Protein AF-A0A4U8YXZ9-F1 (afdb_monomer)

Organism: Methylocella tundrae (NCBI:txid227605)

Secondary structure (DSSP, 8-state):
----SSGGGTTHHHHHHHHHHHHHH-TTS----EEE-TT--TTS-SEEE-S-HHHHHHHHHHHHHHHHHHHHTT-PPPPTTTT-TT-TTGGG-TT-TTHHHHHHHHHHHHHGGGGGHHHH-

Foldseek 3Di:
DDDALQVLNPCVVQLVVQVVCCVPVHVPDDDKGWAAQPPDDPPDDRIGIRPDSPVSNVLVVVLVVLQVVCVVVVQHDQDPCNLPPPPPCQVVPPVHNVVCVVCVVVSCVSSPCNNCSSVND

Structure (mmCIF, N/CA/C/O backbone):
data_AF-A0A4U8YXZ9-F1
#
_entry.id   AF-A0A4U8YXZ9-F1
#
loop_
_atom_site.group_PDB
_atom_site.id
_atom_site.type_symbol
_atom_site.label_atom_id
_atom_site.label_alt_id
_atom_site.label_comp_id
_atom_site.label_asym_id
_atom_site.label_entity_id
_atom_site.label_seq_id
_atom_site.pdbx_PDB_ins_code
_atom_site.Cartn_x
_atom_site.Cartn_y
_atom_site.Cartn_z
_atom_site.occupancy
_atom_site.B_iso_or_equiv
_atom_site.auth_seq_id
_atom_site.auth_comp_id
_atom_site.auth_asym_id
_atom_site.auth_atom_id
_atom_site.pdbx_PDB_model_num
ATOM 1 N N . MET A 1 1 ? -19.773 12.948 -2.423 1.00 32.66 1 MET A N 1
ATOM 2 C CA . MET A 1 1 ? -20.358 11.646 -2.042 1.00 32.66 1 MET A CA 1
ATOM 3 C C . MET A 1 1 ? -19.193 10.745 -1.693 1.00 32.66 1 MET A C 1
ATOM 5 O O . MET A 1 1 ? -18.222 10.745 -2.434 1.00 32.66 1 MET A O 1
ATOM 9 N N . ALA A 1 2 ? -19.226 10.180 -0.489 1.00 45.81 2 ALA A N 1
ATOM 10 C CA . ALA A 1 2 ? -18.093 9.544 0.167 1.00 45.81 2 ALA A CA 1
ATOM 11 C C . ALA A 1 2 ? -17.790 8.189 -0.474 1.00 45.81 2 ALA A C 1
ATOM 13 O O . ALA A 1 2 ? -18.563 7.252 -0.312 1.00 45.81 2 ALA A O 1
ATOM 14 N N . ASP A 1 3 ? -16.680 8.119 -1.194 1.00 51.25 3 ASP A N 1
ATOM 15 C CA . ASP A 1 3 ? -16.074 6.866 -1.626 1.00 51.25 3 ASP A CA 1
ATOM 16 C C . ASP A 1 3 ? -14.565 7.049 -1.602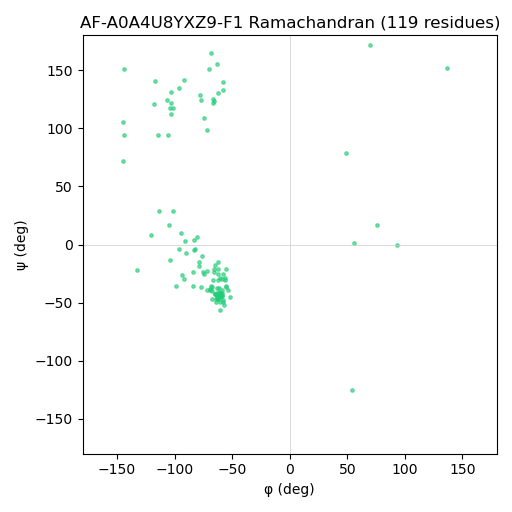 1.00 51.25 3 ASP A C 1
ATOM 18 O O . ASP A 1 3 ? -13.936 7.260 -2.633 1.00 51.25 3 ASP A O 1
ATOM 22 N N . VAL A 1 4 ? -13.977 7.107 -0.407 1.00 54.75 4 VAL A N 1
ATOM 23 C CA . VAL A 1 4 ? -12.538 6.896 -0.352 1.00 54.75 4 VAL A CA 1
ATOM 24 C C . VAL A 1 4 ? -12.147 6.167 0.921 1.00 54.75 4 VAL A C 1
ATOM 26 O O . VAL A 1 4 ? -12.152 6.746 2.006 1.00 54.75 4 VAL A O 1
ATOM 29 N N . ALA A 1 5 ? -11.815 4.885 0.776 1.00 63.34 5 ALA A N 1
ATOM 30 C CA . ALA A 1 5 ? -11.398 4.059 1.899 1.00 63.34 5 ALA A CA 1
ATOM 31 C C . ALA A 1 5 ? -9.898 4.210 2.227 1.00 63.34 5 ALA A C 1
ATOM 33 O O . ALA A 1 5 ? -9.537 3.962 3.374 1.00 63.34 5 ALA A O 1
ATOM 34 N N . ILE A 1 6 ? -9.025 4.637 1.285 1.00 69.31 6 ILE A N 1
ATOM 35 C CA . ILE A 1 6 ? -7.570 4.807 1.547 1.00 69.31 6 ILE A CA 1
ATOM 36 C C . ILE A 1 6 ? -6.915 6.150 1.073 1.00 69.31 6 ILE A C 1
ATOM 38 O O . ILE A 1 6 ? -5.949 6.587 1.699 1.00 69.31 6 ILE A O 1
ATOM 42 N N . ARG A 1 7 ? -7.490 6.886 0.102 1.00 73.00 7 ARG A N 1
ATOM 43 C CA . ARG A 1 7 ? -7.134 8.266 -0.367 1.00 73.00 7 ARG A CA 1
ATOM 44 C C . ARG A 1 7 ? -5.647 8.568 -0.673 1.00 73.00 7 ARG A C 1
ATOM 46 O O . ARG A 1 7 ? -5.000 9.262 0.097 1.00 73.00 7 ARG A O 1
ATOM 53 N N . GLY A 1 8 ? -5.075 8.187 -1.801 1.00 66.06 8 GLY A N 1
ATOM 54 C CA . GLY A 1 8 ? -3.616 8.248 -1.988 1.00 66.06 8 GLY A CA 1
ATOM 55 C C . GLY A 1 8 ? -2.752 7.497 -0.951 1.00 66.06 8 GLY A C 1
ATOM 56 O O . GLY A 1 8 ? -1.530 7.608 -1.016 1.00 66.06 8 GLY A O 1
ATOM 57 N N . GLY A 1 9 ? -3.323 6.804 0.043 1.00 72.50 9 GLY A N 1
ATOM 58 C CA . GLY A 1 9 ? -2.640 6.415 1.284 1.00 72.50 9 GLY A CA 1
ATOM 59 C C . GLY A 1 9 ? -2.794 7.392 2.462 1.00 72.50 9 GLY A C 1
ATOM 60 O O . GLY A 1 9 ? -2.297 7.083 3.547 1.00 72.50 9 GLY A O 1
ATOM 61 N N . ASP A 1 10 ? -3.503 8.518 2.311 1.00 74.31 10 ASP A N 1
ATOM 62 C CA . ASP A 1 10 ? -3.767 9.507 3.375 1.00 74.31 10 ASP A CA 1
ATOM 63 C C . ASP A 1 10 ? -4.445 8.864 4.602 1.00 74.31 10 ASP A C 1
ATOM 65 O O . ASP A 1 10 ? -4.257 9.306 5.737 1.00 74.31 10 ASP A O 1
ATOM 69 N N . GLU A 1 11 ? -5.235 7.806 4.391 1.00 80.06 11 GLU A N 1
ATOM 70 C CA . GLU A 1 11 ? -5.992 7.123 5.448 1.00 80.06 11 GLU A CA 1
ATOM 71 C C . GLU A 1 11 ? -5.296 5.882 6.017 1.00 80.06 11 GLU A C 1
ATOM 73 O O . GLU A 1 11 ? -5.774 5.274 6.984 1.00 80.06 11 GLU A O 1
ATOM 78 N N . LEU A 1 12 ? -4.139 5.514 5.457 1.00 86.88 12 LEU A N 1
ATOM 79 C CA . LEU A 1 12 ? -3.448 4.266 5.768 1.00 86.88 12 LEU A CA 1
ATOM 80 C C . LEU A 1 12 ? -3.107 4.152 7.258 1.00 86.88 12 LEU A C 1
ATOM 82 O O . LEU A 1 12 ? -3.330 3.109 7.873 1.00 86.88 12 LEU A O 1
ATOM 86 N N . GLN A 1 13 ? -2.616 5.234 7.866 1.00 89.12 13 GLN A N 1
ATOM 87 C CA . GLN A 1 13 ? -2.228 5.237 9.278 1.00 89.12 13 GLN A CA 1
ATOM 88 C C . GLN A 1 13 ? -3.415 4.927 10.203 1.00 89.12 13 GLN A C 1
ATOM 90 O O . GLN A 1 13 ? -3.298 4.103 11.111 1.00 89.12 13 GLN A O 1
ATOM 95 N N . ARG A 1 14 ? -4.569 5.566 9.970 1.00 90.12 14 ARG A N 1
ATOM 96 C CA . ARG A 1 14 ? -5.777 5.374 10.788 1.00 90.12 14 ARG A CA 1
ATOM 97 C C . ARG A 1 14 ? -6.311 3.953 10.684 1.00 90.12 14 ARG A C 1
ATOM 99 O O . ARG A 1 14 ? -6.656 3.354 11.701 1.00 90.12 14 ARG A O 1
ATOM 106 N N . CYS A 1 15 ? -6.329 3.424 9.464 1.00 90.00 15 CYS A N 1
ATOM 107 C CA . CYS A 1 15 ? -6.710 2.050 9.172 1.00 90.00 15 CYS A CA 1
ATOM 108 C C . CYS A 1 15 ? -5.814 1.052 9.934 1.00 90.00 15 CYS A C 1
ATOM 110 O O . CYS A 1 15 ? -6.310 0.199 10.672 1.00 90.00 15 CYS A O 1
ATOM 112 N N . LEU A 1 16 ? -4.489 1.228 9.868 1.00 92.12 16 LEU A N 1
ATOM 113 C CA . LEU A 1 16 ? -3.525 0.366 10.563 1.00 92.12 16 LEU A CA 1
ATOM 114 C C . LEU A 1 16 ? -3.656 0.414 12.090 1.00 92.12 16 LEU A C 1
ATOM 116 O O . LEU A 1 16 ? -3.526 -0.617 12.752 1.00 92.12 16 LEU A O 1
ATOM 120 N N . TYR A 1 17 ? -3.942 1.578 12.673 1.00 93.38 17 TYR A N 1
ATOM 121 C CA . TYR A 1 17 ? -4.183 1.653 14.115 1.00 93.38 17 TYR A CA 1
ATOM 122 C C . TYR A 1 17 ? -5.487 0.982 14.528 1.00 93.38 17 TYR A C 1
ATOM 124 O O . TYR A 1 17 ? -5.508 0.297 15.550 1.00 93.38 17 TYR A O 1
ATOM 132 N N . ALA A 1 18 ? -6.548 1.102 13.730 1.00 92.56 18 ALA A N 1
ATOM 133 C CA . ALA A 1 18 ? -7.778 0.374 14.006 1.00 92.56 18 ALA A CA 1
ATOM 134 C C . ALA A 1 18 ? -7.567 -1.148 13.958 1.00 92.56 18 ALA A C 1
ATOM 136 O O . ALA A 1 18 ? -8.044 -1.862 14.843 1.00 92.56 18 ALA A O 1
ATOM 137 N N . PHE A 1 19 ? -6.781 -1.635 12.991 1.00 93.12 19 PHE A N 1
ATOM 138 C CA . PHE A 1 19 ? -6.356 -3.035 12.942 1.00 93.12 19 PHE A CA 1
ATOM 139 C C . PHE A 1 19 ? -5.604 -3.462 14.205 1.00 93.12 19 PHE A C 1
ATOM 141 O O . PHE A 1 19 ? -5.919 -4.498 14.794 1.00 93.12 19 PHE A O 1
ATOM 148 N N . ALA A 1 20 ? -4.626 -2.664 14.643 1.00 95.12 20 ALA A N 1
ATOM 149 C CA . ALA A 1 20 ? -3.840 -2.965 15.835 1.00 95.12 20 ALA A CA 1
ATOM 150 C C . ALA A 1 20 ? -4.729 -3.063 17.085 1.00 95.12 20 ALA A C 1
ATOM 152 O O . ALA A 1 20 ? -4.601 -4.010 17.857 1.00 95.12 20 ALA A O 1
ATOM 153 N N . VAL A 1 21 ? -5.676 -2.136 17.251 1.00 94.75 21 VAL A N 1
ATOM 154 C CA . VAL A 1 21 ? -6.633 -2.134 18.368 1.00 94.75 21 VAL A CA 1
ATOM 155 C C . VAL A 1 21 ? -7.487 -3.405 18.370 1.00 94.75 21 VAL A C 1
ATOM 157 O O . VAL A 1 21 ? -7.547 -4.089 19.392 1.00 94.75 21 VAL A O 1
ATOM 160 N N . LYS A 1 22 ? -8.078 -3.776 17.225 1.00 93.94 22 LYS A N 1
ATOM 161 C CA . LYS A 1 22 ? -8.859 -5.021 17.095 1.00 93.94 22 LYS A CA 1
ATOM 162 C C . LYS A 1 22 ? -8.012 -6.271 17.351 1.00 93.94 22 LYS A C 1
ATOM 164 O O . LYS A 1 22 ? -8.483 -7.215 17.974 1.00 93.94 22 LYS A O 1
ATOM 169 N N . THR A 1 23 ? -6.751 -6.271 16.919 1.00 94.50 23 THR A N 1
ATOM 170 C CA . THR A 1 23 ? -5.832 -7.405 17.119 1.00 94.50 23 THR A CA 1
ATOM 171 C C . THR A 1 23 ? -5.436 -7.576 18.586 1.00 94.50 23 THR A C 1
ATOM 173 O O . THR A 1 23 ? -5.317 -8.701 19.062 1.00 94.50 23 THR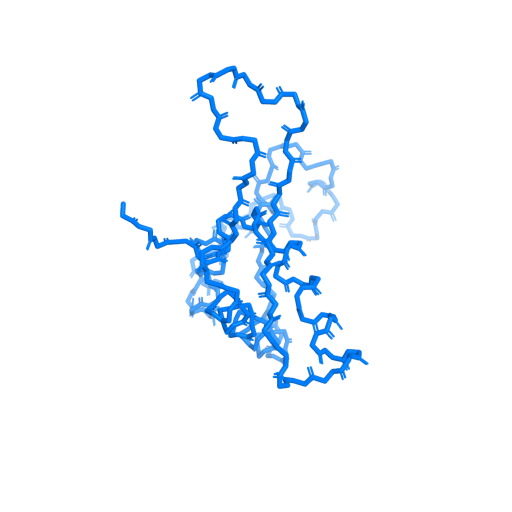 A O 1
ATOM 176 N N . LEU A 1 24 ? -5.221 -6.473 19.307 1.00 96.38 24 LEU A N 1
ATOM 177 C CA . LEU A 1 24 ? -4.734 -6.502 20.688 1.00 96.38 24 LEU A CA 1
ATOM 178 C C . LEU A 1 24 ? -5.847 -6.707 21.720 1.00 96.38 24 LEU A C 1
ATOM 180 O O . LEU A 1 24 ? -5.612 -7.348 22.740 1.00 96.38 24 LEU A O 1
ATOM 184 N N . ILE A 1 25 ? -7.032 -6.142 21.486 1.00 95.12 25 ILE A N 1
ATOM 185 C CA . ILE A 1 25 ? -8.142 -6.171 22.452 1.00 95.12 25 ILE A CA 1
ATOM 186 C C . ILE A 1 25 ? -9.146 -7.281 22.115 1.00 95.12 25 ILE A C 1
ATOM 188 O O . ILE A 1 25 ? -9.703 -7.901 23.018 1.00 95.12 25 ILE A O 1
ATOM 192 N N . GLY A 1 26 ? -9.368 -7.544 20.829 1.00 92.00 26 GLY A N 1
ATOM 193 C CA . GLY A 1 26 ? -10.322 -8.533 20.339 1.00 92.00 26 GLY A CA 1
ATOM 194 C C . GLY A 1 26 ? -11.134 -8.005 19.150 1.00 92.00 26 GLY A C 1
ATOM 195 O O . GLY A 1 26 ? -11.351 -6.797 19.040 1.00 92.00 26 GLY A O 1
ATOM 196 N N . PRO A 1 27 ? -11.600 -8.887 18.250 1.00 88.50 27 PRO A N 1
ATOM 197 C CA . PRO A 1 27 ? -12.256 -8.487 17.003 1.00 88.50 27 PRO A CA 1
ATOM 198 C C . PRO A 1 27 ? -13.665 -7.907 17.197 1.00 88.50 27 PRO A C 1
ATOM 200 O O . PRO A 1 27 ? -14.122 -7.147 16.346 1.00 88.50 27 PRO A O 1
ATOM 203 N N . ASP A 1 28 ? -14.331 -8.222 18.310 1.00 90.44 28 ASP A N 1
ATOM 204 C CA . ASP A 1 28 ? -15.742 -7.884 18.555 1.00 90.44 28 ASP A CA 1
ATOM 205 C C . ASP A 1 28 ? -15.968 -6.437 19.032 1.00 90.44 28 ASP A C 1
ATOM 207 O O . ASP A 1 28 ? -17.081 -6.052 19.395 1.00 90.44 28 ASP A O 1
ATOM 211 N N . ILE A 1 29 ? -14.921 -5.610 19.044 1.00 92.19 29 ILE A N 1
ATOM 212 C CA . ILE A 1 29 ? -15.014 -4.206 19.442 1.00 92.19 29 ILE A CA 1
ATOM 213 C C . ILE A 1 29 ? -15.275 -3.300 18.237 1.00 92.19 29 ILE A C 1
ATOM 215 O O . ILE A 1 29 ? -14.685 -3.440 17.160 1.00 92.19 29 ILE A O 1
ATOM 219 N N . LYS A 1 30 ? -16.116 -2.285 18.449 1.00 91.69 30 LYS A N 1
ATOM 220 C CA . LYS A 1 30 ? -16.263 -1.176 17.506 1.00 91.69 30 LYS A CA 1
ATOM 221 C C . LYS A 1 30 ? -15.090 -0.213 17.677 1.00 91.69 30 LYS A C 1
ATOM 223 O O . LYS A 1 30 ? -14.823 0.238 18.788 1.00 91.69 30 LYS A O 1
ATOM 228 N N . VAL A 1 31 ? -14.419 0.121 16.576 1.00 92.25 31 VAL A N 1
ATOM 229 C CA . VAL A 1 31 ? -13.324 1.098 16.557 1.00 92.25 31 VAL A CA 1
ATOM 230 C C . VAL A 1 31 ? -13.713 2.258 15.658 1.00 92.25 31 VAL A C 1
ATOM 232 O O . VAL A 1 31 ? -13.945 2.062 14.470 1.00 92.25 31 VAL A O 1
ATOM 235 N N . ASP A 1 32 ? -13.741 3.460 16.225 1.00 91.19 32 ASP A N 1
ATOM 236 C CA . ASP A 1 32 ? -13.920 4.703 15.482 1.00 91.19 32 ASP A CA 1
ATOM 237 C C . ASP A 1 32 ? -12.557 5.408 15.386 1.00 91.19 32 ASP A C 1
ATOM 239 O O . ASP A 1 32 ? -11.956 5.766 16.400 1.00 91.19 32 ASP A O 1
ATOM 243 N N . ALA A 1 33 ? -12.042 5.585 14.167 1.00 90.62 33 ALA A N 1
ATOM 244 C CA . ALA A 1 33 ? -10.757 6.240 13.926 1.00 90.62 33 ALA A CA 1
ATOM 245 C C . ALA A 1 33 ? -10.973 7.673 13.426 1.00 90.62 33 ALA A C 1
ATOM 247 O O . ALA A 1 33 ? -11.730 7.897 12.486 1.00 90.62 33 ALA A O 1
ATOM 248 N N . ALA A 1 34 ? -10.289 8.659 14.006 1.00 89.75 34 ALA A N 1
ATOM 249 C CA . ALA A 1 34 ? -10.440 10.061 13.620 1.00 89.75 34 ALA A CA 1
ATOM 250 C C . ALA A 1 34 ? -9.117 10.825 13.703 1.00 89.75 34 ALA A C 1
ATOM 252 O O . ALA A 1 34 ? -8.258 10.507 14.524 1.00 89.75 34 ALA A O 1
ATOM 253 N N . LEU A 1 35 ? -8.976 11.850 12.863 1.00 89.38 35 LEU A N 1
ATOM 254 C CA . LEU A 1 35 ? -7.937 12.866 13.012 1.00 89.38 35 LEU A CA 1
ATOM 255 C C . LEU A 1 35 ? -8.520 14.062 13.753 1.00 89.38 35 LEU A C 1
ATOM 257 O O . LEU A 1 35 ? -9.613 14.526 13.432 1.00 89.38 35 LEU A O 1
ATOM 261 N N . LEU A 1 36 ? -7.771 14.559 14.729 1.00 90.31 36 LEU A N 1
ATOM 262 C CA . LEU A 1 36 ? -8.057 15.815 15.402 1.00 90.31 36 LEU A CA 1
ATOM 263 C C . LEU A 1 36 ? -7.048 16.852 14.914 1.00 90.31 36 LEU A C 1
ATOM 265 O O . LEU A 1 36 ? -5.844 16.640 15.038 1.00 90.31 36 LEU A O 1
ATOM 269 N N . TYR A 1 37 ? -7.542 17.970 14.393 1.00 89.94 37 TYR A N 1
ATOM 270 C CA . TYR A 1 37 ? -6.763 19.128 13.971 1.00 89.94 37 TYR A CA 1
ATOM 271 C C . TYR A 1 37 ? -6.953 20.252 14.996 1.00 89.94 37 TYR A C 1
ATOM 273 O O . TYR A 1 37 ? -7.901 21.030 14.882 1.00 89.94 37 TYR A O 1
ATOM 281 N N . PRO A 1 38 ? -6.061 20.388 15.998 1.00 89.94 38 PRO A N 1
ATOM 282 C CA . PRO A 1 38 ? -6.264 21.333 17.101 1.00 89.94 38 PRO A CA 1
ATOM 283 C C . PRO A 1 38 ? -6.253 22.803 16.666 1.00 89.94 38 PRO A C 1
ATOM 285 O O . PRO A 1 38 ? -6.695 23.668 17.410 1.00 89.94 38 PRO A O 1
ATOM 288 N N . ARG A 1 39 ? -5.715 23.088 15.475 1.00 92.88 39 ARG A N 1
ATOM 289 C CA . ARG A 1 39 ? -5.631 24.425 14.870 1.00 92.88 39 ARG A CA 1
ATOM 290 C C . ARG A 1 39 ? -6.500 24.553 13.617 1.00 92.88 39 ARG A C 1
ATOM 292 O O . ARG A 1 39 ? -6.131 25.273 12.693 1.00 92.88 39 ARG A O 1
ATOM 299 N N . ALA A 1 40 ? -7.596 23.800 13.533 1.00 89.25 40 ALA A N 1
ATOM 300 C CA . ALA A 1 40 ? -8.553 23.990 12.449 1.00 89.25 40 ALA A CA 1
ATOM 301 C C . ALA A 1 40 ? -9.075 25.438 12.461 1.00 89.25 40 ALA A C 1
ATOM 303 O O . ALA A 1 40 ? -9.295 26.013 13.527 1.00 89.25 40 ALA A O 1
ATOM 304 N N . ALA A 1 41 ? -9.226 26.027 11.274 1.00 88.81 41 ALA A N 1
ATOM 305 C CA . ALA A 1 41 ? -9.866 27.329 11.123 1.00 88.81 41 ALA A CA 1
ATOM 306 C C . ALA A 1 41 ? -11.339 27.251 11.569 1.00 88.81 41 ALA A C 1
ATOM 308 O O . ALA A 1 41 ? -11.925 26.170 11.542 1.00 88.81 41 ALA A O 1
ATOM 309 N N . GLU A 1 42 ? -11.932 28.378 11.977 1.00 84.38 42 GLU A N 1
ATOM 310 C CA . GLU A 1 42 ? -13.299 28.417 12.534 1.00 84.38 42 GLU A CA 1
ATOM 311 C C . GLU A 1 42 ? -14.370 27.863 11.578 1.00 84.38 42 GLU A C 1
ATOM 313 O O . GLU A 1 42 ? -15.400 27.362 12.022 1.00 84.38 42 GLU A O 1
ATOM 318 N N . ASP A 1 43 ? -14.116 27.903 10.268 1.00 87.69 43 ASP A N 1
ATOM 319 C CA . ASP A 1 43 ? -14.988 27.380 9.214 1.00 87.69 43 ASP A CA 1
ATOM 320 C C . ASP A 1 43 ? -14.837 25.866 8.968 1.00 87.69 43 ASP A C 1
ATOM 322 O O . ASP A 1 43 ? -15.574 25.296 8.160 1.00 87.69 43 ASP A O 1
ATOM 326 N N . LYS A 1 44 ? -13.894 25.191 9.640 1.00 84.69 44 LYS A N 1
ATOM 327 C CA . LYS A 1 44 ? -13.588 23.769 9.427 1.00 84.69 44 LYS A CA 1
ATOM 328 C C . LYS A 1 44 ? -13.860 22.927 10.666 1.00 84.69 44 LYS A C 1
ATOM 330 O O . LYS A 1 44 ? -13.518 23.288 11.787 1.00 84.69 44 LYS A O 1
ATOM 335 N N . GLN A 1 45 ? -14.395 21.726 10.443 1.00 85.12 45 GLN A N 1
ATOM 336 C CA . GLN A 1 45 ? -14.570 20.736 11.502 1.00 85.12 45 GLN A CA 1
ATOM 337 C C . GLN A 1 45 ? -13.189 20.256 12.004 1.00 85.12 45 GLN A C 1
ATOM 339 O O . GLN A 1 45 ? -12.419 19.717 11.207 1.00 85.12 45 GLN A O 1
ATOM 344 N N . PRO A 1 46 ? -12.860 20.396 13.304 1.00 88.69 46 PRO A N 1
ATOM 345 C CA . PRO A 1 46 ? -11.558 19.989 13.838 1.00 88.69 46 PRO A CA 1
ATOM 346 C C . PRO A 1 46 ? -11.413 18.470 13.967 1.00 88.69 46 PRO A C 1
ATOM 348 O O . PRO A 1 46 ? -10.298 17.960 13.950 1.00 88.69 46 PRO A O 1
ATOM 351 N N . LEU A 1 47 ? -12.525 17.745 14.110 1.00 89.88 47 LEU A N 1
ATOM 352 C CA . LEU A 1 47 ? -12.551 16.288 14.179 1.00 89.88 47 LEU A CA 1
ATOM 353 C C . LEU A 1 47 ? -12.990 15.718 12.830 1.00 89.88 47 LEU A C 1
ATOM 355 O O . LEU A 1 47 ? -14.119 15.938 12.394 1.00 89.88 47 LEU A O 1
ATOM 359 N N . CYS A 1 48 ? -12.111 14.954 12.194 1.00 87.62 48 CYS A N 1
ATOM 360 C CA . CYS A 1 48 ? -12.355 14.317 10.907 1.00 87.62 48 CYS A CA 1
ATOM 361 C C . CYS A 1 48 ? -12.368 12.794 11.097 1.00 87.62 48 CYS A C 1
ATOM 363 O O . CYS A 1 48 ? -11.295 12.188 11.097 1.00 87.62 48 CYS A O 1
ATOM 365 N N . PRO A 1 49 ? -13.532 12.152 11.294 1.00 87.75 49 PRO A N 1
ATOM 366 C CA . PRO A 1 49 ? -13.622 10.697 11.402 1.00 87.75 49 PRO A CA 1
ATOM 367 C C . PRO A 1 49 ? -13.355 10.008 10.057 1.00 87.75 49 PRO A C 1
ATOM 369 O O . PRO A 1 49 ? -13.623 10.570 8.996 1.00 87.75 49 PRO A O 1
ATOM 372 N N . LEU A 1 50 ? -12.822 8.787 10.108 1.00 87.88 50 LEU A N 1
ATOM 373 C CA . LEU A 1 50 ? -12.800 7.863 8.978 1.00 87.88 50 LEU A CA 1
ATOM 374 C C . LEU A 1 50 ? -14.202 7.260 8.855 1.00 87.88 50 LEU A C 1
ATOM 376 O O . LEU A 1 50 ? -14.727 6.722 9.827 1.00 87.88 50 LEU A O 1
ATOM 380 N N . SER A 1 51 ? -14.821 7.393 7.683 1.00 85.06 51 SER A N 1
ATOM 381 C CA . SER A 1 51 ? -16.231 7.038 7.485 1.00 85.06 51 SER A CA 1
ATOM 382 C C . SER A 1 51 ? -16.501 5.538 7.566 1.00 85.06 51 SER A C 1
ATOM 384 O O . SER A 1 51 ? -17.557 5.148 8.052 1.00 85.06 51 SER A O 1
ATOM 386 N N . ASP A 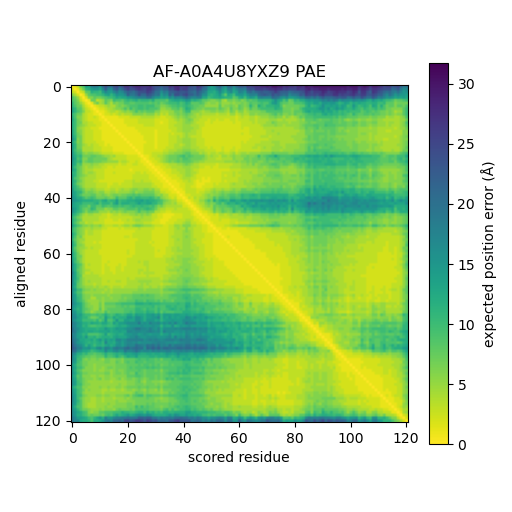1 52 ? -15.565 4.716 7.090 1.00 87.25 52 ASP A N 1
ATOM 387 C CA . ASP A 1 52 ? -15.689 3.260 7.080 1.00 87.25 52 ASP A CA 1
ATOM 388 C C . ASP A 1 52 ? -14.333 2.601 7.357 1.00 87.25 52 ASP A C 1
ATOM 390 O O . ASP A 1 52 ? -13.499 2.416 6.470 1.00 87.25 52 ASP A O 1
ATOM 394 N N . VAL A 1 53 ? -14.104 2.280 8.629 1.00 88.44 53 VAL A N 1
ATOM 395 C CA . VAL A 1 53 ? -12.873 1.632 9.094 1.00 88.44 53 VAL A CA 1
ATOM 396 C C . VAL A 1 53 ? -12.762 0.203 8.552 1.00 88.44 53 VAL A C 1
ATOM 398 O O . VAL A 1 53 ? -11.678 -0.223 8.157 1.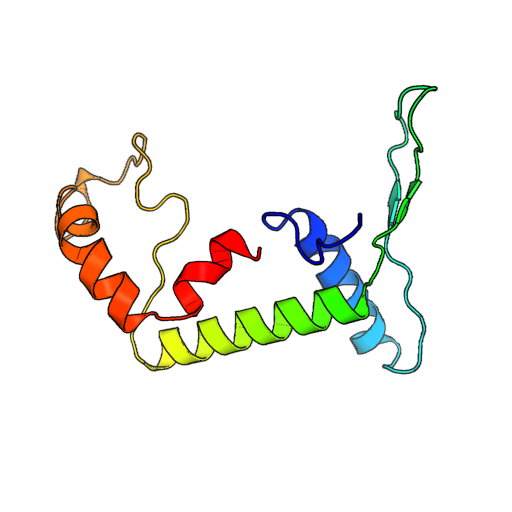00 88.44 53 VAL A O 1
ATOM 401 N N . ASP A 1 54 ? -13.870 -0.537 8.512 1.00 87.62 54 ASP A N 1
ATOM 402 C CA . ASP A 1 54 ? -13.876 -1.947 8.113 1.00 87.62 54 ASP A CA 1
ATOM 403 C C . ASP A 1 54 ? -13.759 -2.114 6.594 1.00 87.62 54 ASP A C 1
ATOM 405 O O . ASP A 1 54 ? -13.035 -2.997 6.118 1.00 87.62 54 ASP A O 1
ATOM 409 N N . GLY A 1 55 ? -14.380 -1.220 5.823 1.00 87.75 55 GLY A N 1
ATOM 410 C CA . GLY A 1 55 ? -14.164 -1.113 4.382 1.00 87.75 55 GLY A CA 1
ATOM 411 C C . GLY A 1 55 ? -12.718 -0.755 4.042 1.00 87.75 55 GLY A C 1
ATOM 412 O O . GLY A 1 55 ? -12.101 -1.430 3.214 1.00 87.75 55 GLY A O 1
ATOM 413 N N . ALA A 1 56 ? -12.130 0.226 4.738 1.00 87.25 56 ALA A N 1
ATOM 414 C CA . ALA A 1 56 ? -10.720 0.591 4.568 1.00 87.25 56 ALA A CA 1
ATOM 415 C C . ALA A 1 56 ? -9.773 -0.585 4.863 1.00 87.25 56 ALA A C 1
ATOM 417 O O . ALA A 1 56 ? -8.826 -0.827 4.111 1.00 87.25 56 ALA A O 1
ATOM 418 N N . LEU A 1 57 ? -10.045 -1.357 5.920 1.00 88.38 57 LEU A N 1
ATOM 419 C CA . LEU A 1 57 ? -9.278 -2.559 6.256 1.00 88.38 57 LEU A CA 1
ATOM 420 C C . LEU A 1 57 ? -9.410 -3.649 5.196 1.00 88.38 57 LEU A C 1
ATOM 422 O O . LEU A 1 57 ? -8.415 -4.269 4.818 1.00 88.38 57 LEU A O 1
ATOM 426 N N . SER A 1 58 ? -10.624 -3.857 4.691 1.00 88.94 58 SER A N 1
ATOM 427 C CA . SER A 1 58 ? -10.898 -4.836 3.637 1.00 88.94 58 SER A CA 1
ATOM 428 C C . SER A 1 58 ? -10.161 -4.480 2.343 1.00 88.94 58 SER A C 1
ATOM 430 O O . SER A 1 58 ? -9.526 -5.342 1.731 1.00 88.94 58 SER A O 1
ATOM 432 N N . GLN A 1 59 ? -10.171 -3.200 1.960 1.00 87.00 59 GLN A N 1
ATOM 433 C CA . GLN A 1 59 ? -9.444 -2.704 0.792 1.00 87.00 59 GLN A CA 1
ATOM 434 C C . GLN A 1 59 ? -7.925 -2.841 0.966 1.00 87.00 59 GLN A C 1
ATOM 436 O O . GLN A 1 59 ? -7.239 -3.291 0.045 1.00 87.00 59 GLN A O 1
ATOM 441 N N . LEU A 1 60 ? -7.398 -2.525 2.153 1.00 88.81 60 LEU A N 1
ATOM 442 C CA . LEU A 1 60 ? -5.975 -2.674 2.456 1.00 88.81 60 LEU A CA 1
ATOM 443 C C . LEU A 1 60 ? -5.537 -4.142 2.392 1.00 88.81 60 LEU A C 1
ATOM 445 O O . LEU A 1 60 ? -4.522 -4.457 1.771 1.00 88.81 60 LEU A O 1
ATOM 449 N N . ALA A 1 61 ? -6.311 -5.051 2.988 1.00 90.50 61 ALA A N 1
ATOM 450 C CA . ALA A 1 61 ? -6.030 -6.484 2.956 1.00 90.50 61 ALA A CA 1
ATOM 451 C C . ALA A 1 61 ? -6.024 -7.032 1.518 1.00 90.50 61 ALA A C 1
ATOM 453 O O . ALA A 1 61 ? -5.127 -7.796 1.154 1.00 90.50 61 ALA A O 1
ATOM 454 N N . ALA A 1 62 ? -6.971 -6.599 0.679 1.00 89.44 62 ALA A N 1
ATOM 455 C CA . ALA A 1 62 ? -7.007 -6.961 -0.736 1.00 89.44 62 ALA A CA 1
ATOM 456 C C . ALA A 1 62 ? -5.769 -6.451 -1.496 1.00 89.44 62 ALA A C 1
ATOM 458 O O . ALA A 1 62 ? -5.149 -7.212 -2.244 1.00 89.44 62 ALA A O 1
ATOM 459 N N . ALA A 1 63 ? -5.364 -5.197 -1.266 1.00 87.69 63 ALA A N 1
ATOM 460 C CA . ALA A 1 63 ? -4.166 -4.617 -1.874 1.00 87.69 63 ALA A CA 1
ATOM 461 C C . ALA A 1 63 ? -2.885 -5.361 -1.452 1.00 87.69 63 ALA A C 1
ATOM 463 O O . ALA A 1 63 ? -2.060 -5.695 -2.304 1.00 87.69 63 ALA A O 1
ATOM 464 N N . ILE A 1 64 ? -2.745 -5.696 -0.164 1.00 90.69 64 ILE A N 1
ATOM 465 C CA . ILE A 1 64 ? -1.625 -6.501 0.353 1.00 90.69 64 ILE A CA 1
ATOM 466 C C . ILE A 1 64 ? -1.629 -7.903 -0.269 1.00 90.69 64 ILE A C 1
ATOM 468 O O . ILE A 1 64 ? -0.574 -8.396 -0.668 1.00 90.69 64 ILE A O 1
ATOM 472 N N . GLY A 1 65 ? -2.797 -8.539 -0.401 1.00 92.75 65 GLY A N 1
ATOM 473 C C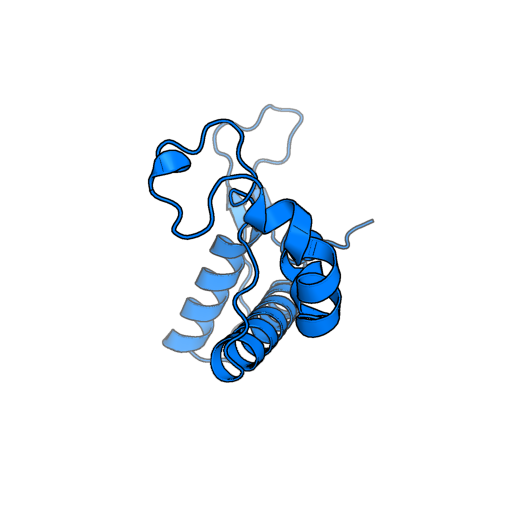A . GLY A 1 65 ? -2.936 -9.844 -1.052 1.00 92.75 65 GLY A CA 1
ATOM 474 C C . GLY A 1 65 ? -2.471 -9.827 -2.513 1.00 92.75 65 GLY A C 1
ATOM 475 O O . GLY A 1 65 ? -1.702 -10.698 -2.924 1.00 92.75 65 GLY A O 1
ATOM 476 N N . LEU A 1 66 ? -2.868 -8.801 -3.275 1.00 91.38 66 LEU A N 1
ATOM 477 C CA . LEU A 1 66 ? -2.410 -8.587 -4.653 1.00 91.38 66 LEU A CA 1
ATOM 478 C C . LEU A 1 66 ? -0.901 -8.332 -4.727 1.00 91.38 66 LEU A C 1
ATOM 480 O O . LEU A 1 66 ? -0.225 -8.902 -5.587 1.00 91.38 66 LEU A O 1
ATOM 484 N N . ALA A 1 67 ? -0.362 -7.501 -3.833 1.00 90.56 67 ALA A N 1
ATOM 485 C CA . ALA A 1 67 ? 1.069 -7.218 -3.774 1.00 90.56 67 ALA A CA 1
ATOM 486 C C . ALA A 1 67 ? 1.877 -8.488 -3.465 1.00 90.56 67 ALA A C 1
ATOM 488 O O . ALA A 1 67 ? 2.835 -8.793 -4.175 1.00 90.56 67 ALA A O 1
ATOM 489 N N . ARG A 1 68 ? 1.446 -9.274 -2.469 1.00 93.94 68 ARG A N 1
ATOM 490 C CA . ARG A 1 68 ? 2.058 -10.559 -2.106 1.00 93.94 68 ARG A CA 1
ATOM 491 C C . ARG A 1 68 ? 2.086 -11.516 -3.294 1.00 93.94 68 ARG A C 1
ATOM 493 O O . ARG A 1 68 ? 3.152 -12.024 -3.619 1.00 93.94 68 ARG A O 1
ATOM 500 N N . ALA A 1 69 ? 0.947 -11.731 -3.955 1.00 93.62 69 ALA A N 1
ATOM 501 C CA . ALA A 1 69 ? 0.858 -12.650 -5.090 1.00 93.62 69 ALA A CA 1
ATOM 502 C C . ALA A 1 69 ? 1.800 -12.256 -6.242 1.00 93.62 69 ALA A C 1
ATOM 504 O O . ALA A 1 69 ? 2.435 -13.119 -6.844 1.00 93.62 69 ALA A O 1
ATOM 505 N N . ASN A 1 70 ? 1.934 -10.955 -6.523 1.00 93.62 70 ASN A N 1
ATOM 506 C CA . ASN A 1 70 ? 2.862 -10.469 -7.543 1.00 93.62 70 ASN A CA 1
ATOM 507 C C . ASN A 1 70 ? 4.324 -10.678 -7.141 1.00 93.62 70 ASN A C 1
ATOM 509 O O . ASN A 1 70 ? 5.094 -11.216 -7.935 1.00 93.62 70 ASN A O 1
ATOM 513 N N . ILE A 1 71 ? 4.696 -10.323 -5.909 1.00 93.50 71 ILE A N 1
ATOM 514 C CA . ILE A 1 71 ? 6.069 -10.504 -5.417 1.00 93.50 71 ILE A CA 1
ATOM 515 C C . ILE A 1 71 ? 6.456 -11.989 -5.435 1.00 93.50 71 ILE A C 1
ATOM 517 O O . ILE A 1 71 ? 7.549 -12.325 -5.888 1.00 93.50 71 ILE A O 1
ATOM 521 N N . GLU A 1 72 ? 5.553 -12.885 -5.026 1.00 95.50 72 GLU A N 1
ATOM 522 C CA . GLU A 1 72 ? 5.757 -14.341 -5.092 1.00 95.50 72 GLU A CA 1
ATOM 523 C C . GLU A 1 72 ? 5.936 -14.851 -6.531 1.00 95.50 72 GLU A C 1
ATOM 525 O O . GLU A 1 72 ? 6.684 -15.799 -6.759 1.00 95.50 72 GLU A O 1
ATOM 530 N N . ALA A 1 73 ? 5.318 -14.191 -7.514 1.00 93.81 73 ALA A N 1
ATOM 531 C CA . ALA A 1 73 ? 5.505 -14.468 -8.938 1.00 93.81 73 ALA A CA 1
ATOM 532 C C . ALA A 1 73 ? 6.752 -13.790 -9.549 1.00 93.81 73 ALA A C 1
ATOM 534 O O . ALA A 1 73 ? 6.970 -13.879 -10.759 1.00 93.81 73 ALA A O 1
ATOM 535 N N . GLY A 1 74 ? 7.569 -13.098 -8.746 1.00 93.56 74 GLY A N 1
ATOM 536 C CA . GLY A 1 74 ? 8.739 -12.347 -9.214 1.00 93.56 74 GLY A CA 1
ATOM 537 C C . GLY A 1 74 ? 8.395 -11.023 -9.907 1.00 93.56 74 GLY A C 1
ATOM 538 O O . GLY A 1 74 ? 9.227 -10.462 -10.621 1.00 93.56 74 GLY A O 1
ATOM 539 N N . LEU A 1 75 ? 7.175 -10.519 -9.718 1.00 91.88 75 LEU A N 1
ATOM 540 C CA . LEU A 1 75 ? 6.693 -9.261 -10.272 1.00 91.88 75 LEU A CA 1
ATOM 541 C C . LEU A 1 75 ? 6.684 -8.192 -9.176 1.00 91.88 75 LEU A C 1
ATOM 543 O O . LEU A 1 75 ? 5.897 -8.244 -8.235 1.00 91.88 75 LEU A O 1
ATOM 547 N N . ALA A 1 76 ? 7.548 -7.190 -9.312 1.00 88.94 76 ALA A N 1
ATOM 548 C CA . ALA A 1 76 ? 7.542 -6.019 -8.443 1.00 88.94 76 ALA A CA 1
ATOM 549 C C . ALA A 1 76 ? 6.908 -4.835 -9.180 1.00 88.94 76 ALA A C 1
ATOM 551 O O . ALA A 1 76 ? 7.382 -4.433 -10.246 1.00 88.9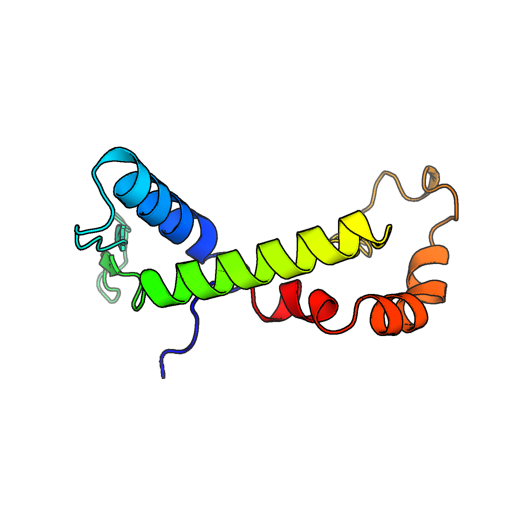4 76 ALA A O 1
ATOM 552 N N . LEU A 1 77 ? 5.835 -4.279 -8.611 1.00 88.00 77 LEU A N 1
ATOM 553 C CA . LEU A 1 77 ? 5.209 -3.056 -9.109 1.00 88.00 77 LEU A CA 1
ATOM 554 C C . LEU A 1 77 ? 6.183 -1.880 -8.912 1.00 88.00 77 LEU A C 1
ATOM 556 O O . LEU A 1 77 ? 6.619 -1.653 -7.780 1.00 88.00 77 LEU A O 1
ATOM 560 N N . PRO A 1 78 ? 6.526 -1.116 -9.965 1.00 86.06 78 PRO A N 1
ATOM 561 C CA . PRO A 1 78 ? 7.301 0.106 -9.800 1.00 86.06 78 PRO A CA 1
ATOM 562 C C . PRO A 1 78 ? 6.579 1.079 -8.860 1.00 86.06 78 PRO A C 1
ATOM 564 O O . PRO A 1 78 ? 5.376 1.310 -9.000 1.00 86.06 78 PRO A O 1
ATOM 567 N N . GLY A 1 79 ? 7.313 1.636 -7.896 1.00 82.00 79 GLY A N 1
ATOM 568 C CA . GLY A 1 79 ? 6.777 2.648 -6.985 1.00 82.00 79 GLY A CA 1
ATOM 569 C C . GLY A 1 79 ? 6.476 3.971 -7.694 1.00 82.00 79 GLY A C 1
ATOM 570 O O . GLY A 1 79 ? 6.991 4.231 -8.781 1.00 82.00 79 GLY A O 1
ATOM 571 N N . ILE A 1 80 ? 5.699 4.841 -7.046 1.00 78.88 80 ILE A N 1
ATOM 572 C CA . ILE A 1 80 ? 5.307 6.159 -7.584 1.00 78.88 80 ILE A CA 1
ATOM 573 C C . ILE A 1 80 ? 6.503 7.051 -7.967 1.00 78.88 80 ILE A C 1
ATOM 575 O O . ILE A 1 80 ? 6.414 7.838 -8.902 1.00 78.88 80 ILE A O 1
ATOM 579 N N . ALA A 1 81 ? 7.646 6.880 -7.294 1.00 81.31 81 ALA A N 1
ATOM 580 C CA . ALA A 1 81 ? 8.886 7.613 -7.557 1.00 81.31 81 ALA A CA 1
ATOM 581 C C . ALA A 1 81 ? 9.817 6.912 -8.569 1.00 81.31 81 ALA A C 1
ATOM 583 O O . ALA A 1 81 ? 10.914 7.390 -8.842 1.00 81.31 81 ALA A O 1
ATOM 584 N N . ALA A 1 82 ? 9.421 5.771 -9.148 1.00 81.75 82 ALA A N 1
ATOM 585 C CA . ALA A 1 82 ? 10.273 5.031 -10.084 1.00 81.75 82 ALA A CA 1
ATOM 586 C C . ALA A 1 82 ? 10.607 5.834 -11.356 1.00 81.75 82 ALA A C 1
ATOM 588 O O . ALA A 1 82 ? 11.636 5.586 -11.983 1.00 81.75 82 ALA A O 1
ATOM 589 N N . ALA A 1 83 ? 9.745 6.787 -11.721 1.00 77.81 83 ALA A N 1
ATOM 590 C CA . ALA A 1 83 ? 9.925 7.702 -12.844 1.00 77.81 83 ALA A CA 1
ATOM 591 C C . ALA A 1 83 ? 10.311 9.130 -12.406 1.00 77.81 83 ALA A C 1
ATOM 593 O O . ALA A 1 83 ? 10.154 10.060 -13.196 1.00 77.81 83 ALA A O 1
ATOM 594 N N . ASP A 1 84 ? 10.774 9.321 -11.165 1.00 83.94 84 ASP A N 1
ATOM 595 C CA . ASP A 1 84 ? 11.146 10.644 -10.661 1.00 83.94 84 ASP A CA 1
ATOM 596 C C . ASP A 1 84 ? 12.314 11.233 -11.471 1.00 83.94 84 ASP A C 1
ATOM 598 O O . ASP A 1 84 ? 13.345 10.586 -11.687 1.00 83.94 84 ASP A O 1
ATOM 602 N N . ALA A 1 85 ? 12.141 12.479 -11.914 1.00 80.62 85 ALA A N 1
ATOM 603 C CA . ALA A 1 85 ? 13.159 13.239 -12.627 1.00 80.62 85 ALA A CA 1
ATOM 604 C C . ALA A 1 85 ? 14.383 13.545 -11.745 1.00 80.62 85 ALA A C 1
ATOM 606 O O . ALA A 1 85 ? 15.474 13.747 -12.277 1.00 80.62 85 ALA A O 1
ATOM 607 N N . TYR A 1 86 ? 14.214 13.544 -10.419 1.00 81.94 86 TYR A N 1
ATOM 608 C CA . TYR A 1 86 ? 15.256 13.798 -9.421 1.00 81.94 86 TYR A CA 1
ATOM 609 C C . TYR A 1 86 ? 15.795 12.510 -8.780 1.00 81.94 86 TYR A C 1
ATOM 611 O O . TYR A 1 86 ? 16.234 12.507 -7.633 1.00 81.94 86 TYR A O 1
ATOM 619 N N . ASN A 1 87 ? 15.767 11.389 -9.505 1.00 80.44 87 ASN A N 1
ATOM 620 C CA . ASN A 1 87 ? 16.358 10.149 -9.015 1.00 80.44 87 ASN A CA 1
ATOM 621 C C . ASN A 1 87 ? 17.898 10.227 -9.033 1.00 80.44 87 ASN A C 1
ATOM 623 O O . ASN A 1 87 ? 18.532 9.952 -10.055 1.00 80.44 87 ASN A O 1
ATOM 627 N N . ASP A 1 88 ? 18.497 10.529 -7.878 1.00 82.69 88 ASP A N 1
ATOM 628 C CA . ASP A 1 88 ? 19.955 10.596 -7.676 1.00 82.69 88 ASP A CA 1
ATOM 629 C C . ASP A 1 88 ? 20.691 9.298 -8.069 1.00 82.69 88 ASP A C 1
ATOM 631 O O . ASP A 1 88 ? 21.884 9.310 -8.379 1.00 82.69 88 ASP A O 1
ATOM 635 N N . PHE A 1 89 ? 19.980 8.166 -8.116 1.00 79.94 89 PHE A N 1
ATOM 636 C CA . PHE A 1 89 ? 20.521 6.863 -8.497 1.00 79.94 89 PHE A CA 1
ATOM 637 C C . PHE A 1 89 ? 20.322 6.519 -9.978 1.00 79.94 89 PHE A C 1
ATOM 639 O O . PHE A 1 89 ? 20.604 5.387 -10.369 1.00 79.94 89 PHE A O 1
ATOM 646 N N . VAL A 1 90 ? 19.882 7.452 -10.834 1.00 78.81 90 VAL A N 1
ATOM 647 C CA . VAL A 1 90 ? 19.580 7.173 -12.253 1.00 78.81 90 VAL A CA 1
ATOM 648 C C . VAL A 1 90 ? 20.759 6.544 -13.011 1.00 78.81 90 VAL A C 1
ATOM 650 O O . VAL A 1 90 ? 20.560 5.650 -13.835 1.00 78.81 90 VAL A O 1
ATOM 653 N N . PHE A 1 91 ? 21.993 6.947 -12.686 1.00 78.38 91 PHE A N 1
ATOM 654 C CA . PHE A 1 91 ? 23.222 6.392 -13.267 1.00 78.38 91 PHE A CA 1
ATOM 655 C C . PHE A 1 91 ? 23.639 5.046 -12.656 1.00 78.38 91 PHE A C 1
ATOM 657 O O . PHE A 1 91 ? 24.415 4.316 -13.267 1.00 78.38 91 PHE A O 1
ATOM 664 N N . ALA A 1 92 ? 23.121 4.706 -11.473 1.00 82.06 92 ALA A N 1
ATOM 665 C CA . ALA A 1 92 ? 23.344 3.425 -10.807 1.00 82.06 92 ALA A CA 1
ATOM 666 C C . ALA A 1 92 ? 22.292 2.366 -11.187 1.00 82.06 92 ALA A C 1
ATOM 668 O O . ALA A 1 92 ? 22.428 1.201 -10.812 1.00 82.06 92 ALA A O 1
ATOM 669 N N . LEU A 1 93 ? 21.245 2.740 -11.935 1.00 77.50 93 LEU A N 1
ATOM 670 C CA . LEU A 1 93 ? 20.235 1.791 -12.392 1.00 77.50 93 LEU A CA 1
ATOM 671 C C . LEU A 1 93 ? 20.866 0.796 -13.383 1.00 77.50 93 LEU A C 1
ATOM 673 O O . LEU A 1 93 ? 21.354 1.213 -14.436 1.00 77.50 93 LEU A O 1
ATOM 677 N N . PRO A 1 94 ? 20.787 -0.523 -13.129 1.00 72.19 94 PRO A N 1
ATOM 678 C CA . PRO A 1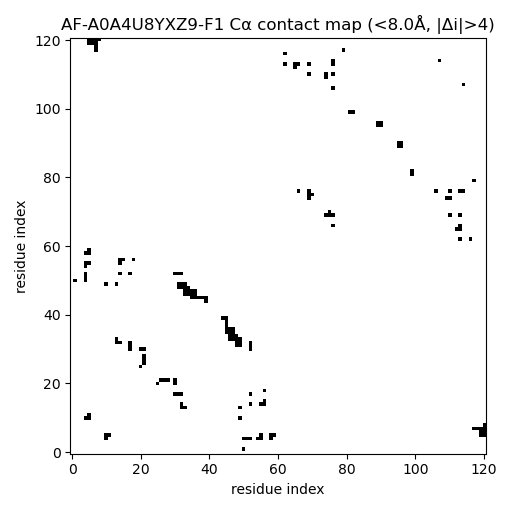 94 ? 21.496 -1.544 -13.909 1.00 72.19 94 PRO A CA 1
ATOM 679 C C . PRO A 1 94 ? 21.086 -1.607 -15.389 1.00 72.19 94 PRO A C 1
ATOM 681 O O . PRO A 1 94 ? 21.787 -2.205 -16.200 1.00 72.19 94 PRO A O 1
ATOM 684 N N . ALA A 1 95 ? 19.957 -0.995 -15.754 1.00 80.44 95 ALA A N 1
ATOM 685 C CA . ALA A 1 95 ? 19.440 -0.962 -17.118 1.00 80.44 95 ALA A CA 1
ATOM 686 C C . ALA A 1 95 ? 19.287 0.461 -17.702 1.00 80.44 95 ALA A C 1
ATOM 688 O O . ALA A 1 95 ? 18.745 0.613 -18.801 1.00 80.44 95 ALA A O 1
ATOM 689 N N . GLY A 1 96 ? 19.778 1.487 -16.993 1.00 81.38 96 GLY A N 1
ATOM 690 C CA . GLY A 1 96 ? 19.716 2.897 -17.392 1.00 81.38 96 GLY A CA 1
ATOM 691 C C . GLY A 1 96 ? 18.312 3.523 -17.369 1.00 81.38 96 GLY A C 1
ATOM 692 O O . GLY A 1 96 ? 17.295 2.842 -17.223 1.00 81.38 96 GLY A O 1
ATOM 693 N N . ALA A 1 97 ? 18.249 4.846 -17.557 1.00 80.88 97 ALA A N 1
ATOM 694 C CA . ALA A 1 97 ? 17.019 5.647 -17.451 1.00 80.88 97 ALA A CA 1
ATOM 695 C C . ALA A 1 97 ? 15.906 5.249 -18.444 1.00 80.88 97 ALA A C 1
ATOM 697 O O . ALA A 1 97 ? 14.720 5.382 -18.154 1.00 80.88 97 ALA A O 1
ATOM 698 N N . ALA A 1 98 ? 16.270 4.721 -19.616 1.00 84.50 98 ALA A N 1
ATOM 699 C CA . ALA A 1 98 ? 15.309 4.322 -20.647 1.00 84.50 98 ALA A CA 1
ATOM 700 C C . ALA A 1 98 ? 14.593 2.991 -20.341 1.00 84.50 98 ALA A C 1
ATOM 702 O O . ALA A 1 98 ? 13.645 2.623 -21.040 1.00 84.50 98 ALA A O 1
ATOM 703 N N . TYR A 1 99 ? 15.039 2.242 -19.326 1.00 86.12 99 TYR A N 1
ATOM 704 C CA . TYR A 1 99 ? 14.513 0.910 -19.042 1.00 86.12 99 TYR A CA 1
ATOM 705 C C . TYR A 1 99 ? 13.038 0.920 -18.653 1.00 86.12 99 TYR A C 1
ATOM 707 O O . TYR A 1 99 ? 12.263 0.146 -19.220 1.00 86.12 99 TYR A O 1
ATOM 715 N N . LEU A 1 100 ? 12.663 1.791 -17.710 1.00 86.19 100 LEU A N 1
ATOM 716 C CA . LEU A 1 100 ? 11.301 1.863 -17.195 1.00 86.19 100 LEU A CA 1
ATOM 717 C C . LEU A 1 100 ? 10.309 2.206 -18.322 1.00 86.19 100 LEU A C 1
ATOM 719 O O . LEU A 1 100 ? 9.478 1.344 -18.603 1.00 86.19 100 LEU A O 1
ATOM 723 N N . PRO A 1 101 ? 10.448 3.322 -19.076 1.00 88.50 101 PRO A N 1
ATOM 724 C CA . PRO A 1 101 ? 9.550 3.630 -20.196 1.00 88.50 101 PRO A CA 1
ATOM 725 C C . PRO A 1 101 ? 9.428 2.496 -21.221 1.00 88.50 101 PRO A C 1
ATOM 727 O O . PRO A 1 101 ? 8.336 2.195 -21.697 1.00 88.50 101 PRO A O 1
ATOM 730 N N . ARG A 1 102 ? 10.541 1.816 -21.530 1.00 90.31 102 ARG A N 1
ATOM 731 C CA . ARG A 1 102 ? 10.566 0.700 -22.486 1.00 90.31 102 ARG A CA 1
ATOM 732 C C . ARG A 1 102 ? 9.786 -0.524 -21.998 1.00 90.31 102 ARG A C 1
ATOM 734 O O . ARG A 1 102 ? 9.297 -1.296 -22.820 1.00 90.31 102 ARG A O 1
ATOM 741 N N . LYS A 1 103 ? 9.723 -0.759 -20.685 1.00 89.94 103 LYS A N 1
ATOM 742 C CA . LYS A 1 103 ? 9.109 -1.958 -20.090 1.00 89.94 103 LYS A CA 1
ATOM 743 C C . LYS A 1 103 ? 7.739 -1.707 -19.467 1.00 89.94 103 LYS A C 1
ATOM 745 O O . LYS A 1 103 ? 7.041 -2.689 -19.236 1.00 89.94 103 LYS A O 1
ATOM 750 N N . SER A 1 104 ? 7.325 -0.455 -19.262 1.00 88.31 104 SER A N 1
ATOM 751 C CA . SER A 1 104 ? 6.071 -0.105 -18.582 1.00 88.31 104 SER A CA 1
ATOM 752 C C . SER A 1 104 ? 4.839 -0.809 -19.154 1.00 88.31 104 SER A C 1
ATOM 754 O O . SER A 1 104 ? 4.060 -1.357 -18.385 1.00 88.31 104 SER A O 1
ATOM 756 N N . ALA A 1 105 ? 4.681 -0.865 -20.482 1.00 90.81 105 ALA A N 1
ATOM 757 C CA . ALA A 1 105 ? 3.514 -1.504 -21.102 1.00 90.81 105 ALA A CA 1
ATOM 758 C C . ALA A 1 105 ? 3.446 -3.018 -20.816 1.00 90.81 105 ALA A C 1
ATOM 760 O O . ALA A 1 105 ? 2.415 -3.528 -20.386 1.00 90.81 105 ALA A O 1
ATOM 761 N N . LEU A 1 106 ? 4.569 -3.725 -20.983 1.00 91.81 106 LEU A N 1
ATOM 762 C CA . LEU A 1 106 ? 4.661 -5.161 -20.691 1.00 91.81 106 LEU A CA 1
ATOM 763 C C . LEU A 1 106 ? 4.539 -5.445 -19.189 1.00 91.81 106 LEU A C 1
ATOM 765 O O . LEU A 1 106 ? 3.949 -6.445 -18.790 1.00 91.81 106 LEU A O 1
ATOM 769 N N . ALA A 1 107 ? 5.102 -4.573 -18.350 1.00 90.06 107 ALA A N 1
ATOM 770 C CA . ALA A 1 107 ? 4.972 -4.675 -16.904 1.00 90.06 107 ALA A CA 1
ATOM 771 C C . ALA A 1 107 ? 3.505 -4.523 -16.482 1.00 90.06 107 ALA A C 1
ATOM 773 O O . ALA A 1 107 ? 3.024 -5.334 -15.698 1.00 90.06 107 ALA A O 1
ATOM 774 N N . ALA A 1 108 ? 2.781 -3.551 -17.044 1.00 90.69 108 ALA A N 1
ATOM 775 C CA . ALA A 1 108 ? 1.367 -3.339 -16.755 1.00 90.69 108 ALA A CA 1
ATOM 776 C C . ALA A 1 108 ? 0.505 -4.554 -17.132 1.00 90.69 108 ALA A C 1
ATOM 778 O O . ALA A 1 108 ? -0.338 -4.974 -16.342 1.00 90.69 108 ALA A O 1
ATOM 779 N N . GLU A 1 109 ? 0.769 -5.172 -18.288 1.00 93.00 109 GLU A N 1
ATOM 780 C CA . GLU A 1 109 ? 0.100 -6.409 -18.711 1.00 93.00 109 GLU A CA 1
ATOM 781 C C . GLU A 1 109 ? 0.315 -7.550 -17.702 1.00 93.00 109 GLU A C 1
ATOM 783 O O . GLU A 1 109 ? -0.632 -8.241 -17.331 1.00 93.00 109 GLU A O 1
ATOM 788 N N . LYS A 1 110 ? 1.552 -7.731 -17.218 1.00 93.06 110 LYS A N 1
ATOM 789 C CA . LYS A 1 110 ? 1.889 -8.792 -16.255 1.00 93.06 110 LYS A CA 1
ATOM 790 C C . LYS A 1 110 ? 1.346 -8.531 -14.853 1.00 93.06 110 LYS A C 1
ATOM 792 O O . LYS A 1 110 ? 0.901 -9.467 -14.201 1.00 93.06 110 LYS A O 1
ATOM 797 N N . LEU A 1 111 ? 1.393 -7.282 -14.398 1.00 92.00 111 LEU A N 1
ATOM 798 C CA . LEU A 1 111 ? 0.953 -6.872 -13.061 1.00 92.00 111 LEU A CA 1
ATOM 799 C C . LEU A 1 111 ? -0.579 -6.835 -12.941 1.00 92.00 111 LEU A C 1
ATOM 801 O O . LEU A 1 111 ? -1.117 -6.954 -11.837 1.00 92.00 111 LEU A O 1
ATOM 805 N N . GLY A 1 112 ? -1.297 -6.679 -14.058 1.00 91.69 112 GLY A N 1
ATOM 806 C CA . GLY A 1 112 ? -2.756 -6.720 -14.094 1.00 91.69 112 GLY A CA 1
ATOM 807 C C . GLY A 1 112 ? -3.379 -5.736 -13.102 1.00 91.69 112 GLY 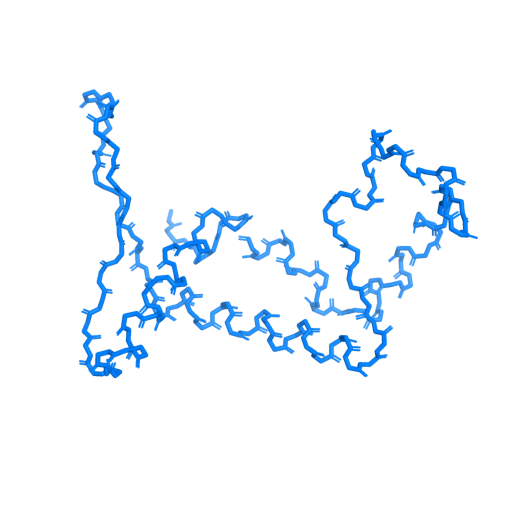A C 1
ATOM 808 O O . GLY A 1 112 ? -3.056 -4.549 -13.106 1.00 91.69 112 GLY A O 1
ATOM 809 N N . GLN A 1 113 ? -4.252 -6.227 -12.214 1.00 88.50 113 GLN A N 1
ATOM 810 C CA . GLN A 1 113 ? -4.936 -5.382 -11.221 1.00 88.50 113 GLN A CA 1
ATOM 811 C C . GLN A 1 113 ? -3.986 -4.698 -10.228 1.00 88.50 113 GLN A C 1
ATOM 813 O O . GLN A 1 113 ? -4.358 -3.673 -9.664 1.00 88.50 113 GLN A O 1
ATOM 818 N N . ALA A 1 114 ? -2.760 -5.198 -10.029 1.00 87.94 114 ALA A N 1
ATOM 819 C CA . ALA A 1 114 ? -1.813 -4.546 -9.125 1.00 87.94 114 ALA A CA 1
ATOM 820 C C . ALA A 1 114 ? -1.367 -3.163 -9.617 1.00 87.94 114 ALA A C 1
ATOM 822 O O . ALA A 1 114 ? -0.978 -2.333 -8.806 1.00 87.94 114 ALA A O 1
ATOM 823 N N . THR A 1 115 ? -1.490 -2.873 -10.915 1.00 87.75 115 THR A N 1
ATOM 824 C CA . THR A 1 115 ? -1.222 -1.528 -11.456 1.00 87.75 115 THR A CA 1
ATOM 825 C C . THR A 1 115 ? -2.109 -0.449 -10.836 1.00 87.75 115 THR A C 1
ATOM 827 O O . THR A 1 115 ? -1.664 0.681 -10.662 1.00 87.75 115 THR A O 1
ATOM 830 N N . LYS A 1 116 ? -3.324 -0.819 -10.422 1.00 83.56 116 LYS A N 1
ATOM 831 C CA . LYS A 1 116 ? -4.305 0.087 -9.819 1.00 83.56 116 LYS A CA 1
ATOM 832 C C . LYS A 1 116 ? -4.088 0.323 -8.332 1.00 83.56 116 LYS A C 1
ATOM 834 O O . LYS A 1 116 ? -4.815 1.115 -7.745 1.00 83.56 116 LYS A O 1
ATOM 839 N N . ILE A 1 117 ? -3.113 -0.341 -7.703 1.00 78.31 117 ILE A N 1
ATOM 840 C CA . ILE A 1 117 ? -2.818 -0.136 -6.277 1.00 78.31 117 ILE A CA 1
ATOM 841 C C . ILE A 1 117 ? -2.539 1.344 -6.005 1.00 78.31 117 ILE A C 1
ATOM 843 O O . ILE A 1 117 ? -2.996 1.849 -4.996 1.00 78.31 117 ILE A O 1
ATOM 847 N N . TRP A 1 118 ? -1.887 2.059 -6.924 1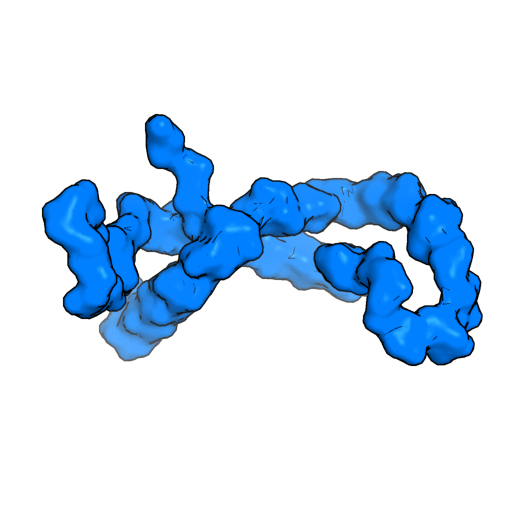.00 71.56 118 TRP A N 1
ATOM 848 C CA . TRP A 1 118 ? -1.625 3.495 -6.778 1.00 71.56 118 TRP A CA 1
ATOM 849 C C . TRP A 1 118 ? -2.817 4.406 -7.103 1.00 71.56 118 TRP A C 1
ATOM 851 O O . TRP A 1 118 ? -2.773 5.584 -6.779 1.00 71.56 118 TRP A O 1
ATOM 861 N N . GLU A 1 119 ? -3.851 3.888 -7.766 1.00 71.38 119 GLU A N 1
ATOM 862 C CA . GLU A 1 119 ? -5.085 4.627 -8.080 1.00 71.38 119 GLU A CA 1
ATOM 863 C C . GLU A 1 119 ? -6.148 4.436 -6.990 1.00 71.38 119 GLU A C 1
ATOM 865 O O . GLU A 1 119 ? -7.004 5.294 -6.787 1.00 71.38 119 GLU A O 1
ATOM 870 N N . ALA A 1 120 ? -6.112 3.274 -6.332 1.00 54.34 120 ALA A N 1
ATOM 871 C CA . ALA A 1 120 ? -7.021 2.880 -5.266 1.00 54.34 120 ALA A CA 1
ATOM 872 C C . ALA A 1 120 ? -6.481 3.217 -3.873 1.00 54.34 120 ALA A C 1
ATOM 874 O O . ALA A 1 120 ? -7.277 3.350 -2.940 1.00 54.34 120 ALA A O 1
ATOM 875 N N . LEU A 1 121 ? -5.153 3.294 -3.719 1.00 46.31 121 LEU A N 1
ATOM 876 C CA . LEU A 1 121 ? -4.555 3.871 -2.526 1.00 46.31 121 LEU A CA 1
ATOM 877 C C . LEU A 1 121 ? -4.868 5.326 -2.520 1.00 46.31 121 LEU A C 1
ATOM 879 O O . LEU A 1 121 ? -5.394 5.692 -1.454 1.00 46.31 121 LEU A O 1
#

Radius of gyration: 18.65 Å; Cα contacts (8 Å, |Δi|>4): 92; chains: 1; bounding box: 44×43×45 Å

Mean predicted aligned error: 6.95 Å

Solvent-accessible surface area (backbone atoms only — not comparable to full-atom values): 7439 Å² total; per-residue (Å²): 132,96,83,71,55,23,56,81,44,77,38,46,66,52,37,52,50,47,50,50,50,31,71,74,79,38,77,92,61,90,70,87,44,65,48,76,42,95,79,49,54,95,94,45,80,37,68,45,67,57,91,48,53,67,59,19,44,51,53,50,52,51,50,51,52,48,51,50,56,32,48,76,72,73,45,77,81,78,57,93,68,72,77,45,92,81,49,89,55,45,88,71,41,94,68,43,76,65,41,57,78,73,41,46,67,62,48,44,66,74,48,46,76,53,63,44,48,77,76,63,31

Nearest PDB structures (foldseek):
  6n1m-assembly1_A  TM=2.621E-01  e=8.613E+00  Legionella pneumophila subsp. pneumophila str. Philadelphia 1

Sequence (121 aa):
MADVAIRGGDELQRCLYAFAVKTLIGPDIKVDAALLYPRAAEDKQPLCPLSDVDGALSQLAAAIGLARANIEAGLALPGIAAADAYNDFVFALPAGAAYLPRKSALAAEKLGQATKIWEAL

pLDDT: mean 84.91, std 10.82, range [32.66, 96.38]